Protein AF-A0A286YD82-F1 (afdb_monomer)

Foldseek 3Di:
DVLVVVVVVVVVVVVVVVVVVCVVDPDDDVVVVVVVVVVVVVLVVCQQVLLVCCVVVVDDLVVSVVVVVVVVVVVVVVVCVVVVVPVVVVVVCVVPVCVVVVVVVVVVVVVVVVSSVLSVCCNPPNSSVSVVVVVVVVVVVVVVCCVVVVPDPPDD

Organism: Mus musculus (NCBI:txid10090)

Mean predicted aligned error: 11.23 Å

Sequence (156 aa):
LADVSAAVCMSLGLIWFTLADSTIAPNFNLTGVMLISLALCADAVIGNVQEKAMKLHNASNSEMVLYSYSIGFVYILLGLSCTSGLGPAVAFCSKNPVGTYGYAFLFSLTGYFGISFVLALIKIFGALLAVTVTTGRKAMTVVLSFLFFAKPFTFQ

Radius of gyration: 19.77 Å; Cα contacts (8 Å, |Δi|>4): 40; chains: 1; bounding box: 35×48×42 Å

InterPro domains:
  IPR013657 HUT1 [PF08449] (2-156)
  IPR013657 HUT1 [PTHR10778] (3-156)

Structure (mmCIF, N/CA/C/O backbone):
data_AF-A0A286YD82-F1
#
_entry.id   AF-A0A286YD82-F1
#
loop_
_atom_site.group_PDB
_atom_site.id
_atom_site.type_symbol
_atom_site.label_atom_id
_atom_site.label_alt_id
_atom_site.label_comp_id
_atom_site.label_asym_id
_atom_site.label_entity_id
_atom_site.label_seq_id
_atom_site.pdbx_PDB_ins_code
_atom_site.Cartn_x
_atom_site.Cartn_y
_atom_site.Cartn_z
_atom_site.occupancy
_atom_site.B_iso_or_equiv
_atom_site.auth_seq_id
_atom_site.auth_comp_id
_atom_site.auth_asym_id
_atom_site.auth_atom_id
_atom_site.pdbx_PDB_model_num
ATOM 1 N N . LEU A 1 1 ? -9.203 21.571 13.055 1.00 60.56 1 LEU A N 1
ATOM 2 C CA . LEU A 1 1 ? -8.762 22.687 12.182 1.00 60.56 1 LEU A CA 1
ATOM 3 C C . LEU A 1 1 ? -7.432 22.360 11.502 1.00 60.56 1 LEU A C 1
ATOM 5 O O . LEU A 1 1 ? -7.383 22.407 10.283 1.00 60.56 1 LEU A O 1
ATOM 9 N N . ALA A 1 2 ? -6.408 21.956 12.268 1.00 71.44 2 ALA A N 1
ATOM 10 C CA . ALA A 1 2 ? -5.094 21.568 11.743 1.00 71.44 2 ALA A CA 1
ATOM 11 C C . ALA A 1 2 ? -5.151 20.445 10.683 1.00 71.44 2 ALA A C 1
ATOM 13 O O . ALA A 1 2 ? -4.544 20.582 9.623 1.00 71.44 2 ALA A O 1
ATOM 14 N N . ASP A 1 3 ? -5.949 19.395 10.909 1.00 70.75 3 ASP A N 1
ATOM 15 C CA . ASP A 1 3 ? -6.093 18.290 9.943 1.00 70.75 3 ASP A CA 1
ATOM 16 C C . ASP A 1 3 ? -6.727 18.740 8.622 1.00 70.75 3 ASP A C 1
ATOM 18 O O . ASP A 1 3 ? -6.315 18.317 7.545 1.00 70.75 3 ASP A O 1
ATOM 22 N N . VAL A 1 4 ? -7.695 19.660 8.695 1.00 78.06 4 VAL A N 1
ATOM 23 C CA . VAL A 1 4 ? -8.365 20.221 7.514 1.00 78.06 4 VAL A CA 1
ATOM 24 C C . VAL A 1 4 ? -7.388 21.086 6.721 1.00 78.06 4 VAL A C 1
ATOM 26 O O . VAL A 1 4 ? -7.286 20.932 5.508 1.00 78.06 4 VAL A O 1
ATOM 29 N N . SER A 1 5 ? -6.608 21.942 7.390 1.00 77.81 5 SER A N 1
ATOM 30 C CA . SER A 1 5 ? -5.570 22.734 6.720 1.00 77.81 5 SER A CA 1
ATOM 31 C C . SER A 1 5 ? -4.463 21.870 6.108 1.00 77.81 5 SER A C 1
ATOM 33 O O . SER A 1 5 ? -4.004 22.170 5.007 1.00 77.81 5 SER A O 1
ATOM 35 N N . ALA A 1 6 ? -4.062 20.779 6.771 1.00 76.50 6 ALA A N 1
ATOM 36 C CA . ALA A 1 6 ? -3.077 19.841 6.238 1.00 76.50 6 ALA A CA 1
ATOM 37 C C . ALA A 1 6 ? -3.609 19.123 4.990 1.00 76.50 6 ALA A C 1
ATOM 39 O O . ALA A 1 6 ? -2.905 19.043 3.985 1.00 76.50 6 ALA A O 1
ATOM 40 N N . ALA A 1 7 ? -4.871 18.682 5.018 1.00 77.81 7 ALA A N 1
ATOM 41 C CA . ALA A 1 7 ? -5.524 18.068 3.868 1.00 77.81 7 ALA A CA 1
ATOM 42 C C . ALA A 1 7 ? -5.613 19.034 2.673 1.00 77.81 7 ALA A C 1
ATOM 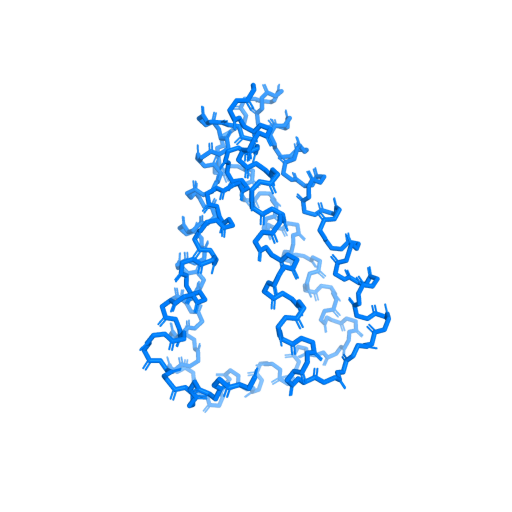44 O O . ALA A 1 7 ? -5.319 18.633 1.546 1.00 77.81 7 ALA A O 1
ATOM 45 N N . VAL A 1 8 ? -5.951 20.310 2.905 1.00 82.38 8 VAL A N 1
ATOM 46 C CA . VAL A 1 8 ? -5.997 21.338 1.847 1.00 82.38 8 VAL A CA 1
ATOM 47 C C . VAL A 1 8 ? -4.611 21.591 1.252 1.00 82.38 8 VAL A C 1
ATOM 49 O O . VAL A 1 8 ? -4.448 21.563 0.036 1.00 82.38 8 VAL A O 1
ATOM 52 N N . CYS A 1 9 ? -3.589 21.781 2.088 1.00 80.44 9 CYS A N 1
ATOM 53 C CA . CYS A 1 9 ? -2.218 22.000 1.619 1.00 80.44 9 CYS A CA 1
ATOM 54 C C . CYS A 1 9 ? -1.704 20.813 0.781 1.00 80.44 9 CYS A C 1
ATOM 56 O O . CYS A 1 9 ? -1.105 20.986 -0.280 1.00 80.44 9 CYS A O 1
ATOM 58 N N . MET A 1 10 ? -2.017 19.593 1.217 1.00 79.12 10 MET A N 1
ATOM 59 C CA . MET A 1 10 ? -1.648 18.362 0.529 1.00 79.12 10 MET A CA 1
ATOM 60 C C . MET A 1 10 ? -2.342 18.205 -0.830 1.00 79.12 10 MET A C 1
ATOM 62 O O . MET A 1 10 ? -1.701 17.839 -1.815 1.00 79.12 10 MET A O 1
ATOM 66 N N . SER A 1 11 ? -3.640 18.499 -0.902 1.00 79.12 11 SER A N 1
ATOM 67 C CA . SER A 1 11 ? -4.399 18.429 -2.155 1.00 79.12 11 SER A CA 1
ATOM 68 C C . SER A 1 11 ? -3.954 19.505 -3.147 1.00 79.12 11 SER A C 1
ATOM 70 O O . SER A 1 11 ? -3.770 19.193 -4.321 1.00 79.12 11 SER A O 1
ATOM 72 N N . LEU A 1 12 ? -3.662 20.725 -2.684 1.00 81.19 12 LEU A N 1
ATOM 73 C CA . LEU A 1 12 ? -3.072 21.779 -3.519 1.00 81.19 12 LEU A CA 1
ATOM 74 C C . LEU A 1 12 ? -1.706 21.372 -4.097 1.00 81.19 12 LEU A C 1
ATOM 76 O O . LEU A 1 12 ? -1.475 21.547 -5.293 1.00 81.19 12 LEU A O 1
ATOM 80 N N . GLY A 1 13 ? -0.827 20.778 -3.282 1.00 76.94 13 GLY A N 1
ATOM 81 C CA . GLY A 1 13 ? 0.478 20.291 -3.741 1.00 76.94 13 GLY A CA 1
ATOM 82 C C . GLY A 1 13 ? 0.369 19.194 -4.804 1.00 76.94 13 GLY A C 1
ATOM 83 O O . GLY A 1 13 ? 1.080 19.230 -5.808 1.00 76.94 13 GLY A O 1
ATOM 84 N N . LEU A 1 14 ? -0.565 18.252 -4.630 1.00 75.50 14 LEU A N 1
ATOM 85 C CA . LEU A 1 14 ? -0.821 17.190 -5.608 1.00 75.50 14 LEU A CA 1
ATOM 86 C C . LEU A 1 14 ? -1.403 17.729 -6.918 1.00 75.50 14 LEU A C 1
ATOM 88 O O . LEU A 1 14 ? -1.015 17.253 -7.983 1.00 75.50 14 LEU A O 1
ATOM 92 N N . ILE A 1 15 ? -2.293 18.725 -6.864 1.00 78.94 15 ILE A N 1
ATOM 93 C CA . ILE A 1 15 ? -2.852 19.361 -8.066 1.00 78.94 15 ILE A CA 1
ATOM 94 C C . ILE A 1 15 ? -1.738 20.021 -8.877 1.00 78.94 15 ILE A C 1
ATOM 96 O O . ILE A 1 15 ? -1.644 19.783 -10.077 1.00 78.94 15 ILE A O 1
ATOM 100 N N . TRP A 1 16 ? -0.864 20.793 -8.227 1.00 75.88 16 TRP A N 1
ATOM 101 C CA . TRP A 1 16 ? 0.244 21.471 -8.904 1.00 75.88 16 TRP A CA 1
ATOM 102 C C . TRP A 1 16 ? 1.242 20.484 -9.510 1.00 75.88 16 TRP A C 1
ATOM 104 O O . TRP A 1 16 ? 1.676 20.649 -10.648 1.00 75.88 16 TRP A O 1
ATOM 114 N N . PHE A 1 17 ? 1.562 19.423 -8.767 1.00 71.00 17 PHE A N 1
ATOM 115 C CA . PHE A 1 17 ? 2.417 18.339 -9.238 1.00 71.00 17 PHE A CA 1
ATOM 116 C C . PHE A 1 17 ? 1.807 17.616 -10.448 1.00 71.00 17 PHE A C 1
ATOM 118 O O . PHE A 1 17 ? 2.492 17.386 -11.439 1.00 71.00 17 PHE A O 1
ATOM 125 N N . THR A 1 18 ? 0.504 17.324 -10.407 1.00 70.88 18 THR A N 1
ATOM 126 C CA . THR A 1 18 ? -0.210 16.676 -11.519 1.00 70.88 18 THR A CA 1
ATOM 127 C C . THR A 1 18 ? -0.286 17.587 -12.743 1.00 70.88 18 THR A C 1
ATOM 129 O O . THR A 1 18 ? -0.146 17.110 -13.862 1.00 70.88 18 THR A O 1
ATOM 132 N N . LEU A 1 19 ? -0.467 18.899 -12.555 1.00 67.31 19 LEU A N 1
ATOM 133 C CA . LEU A 1 19 ? -0.432 19.896 -13.632 1.00 67.31 19 LEU A CA 1
ATOM 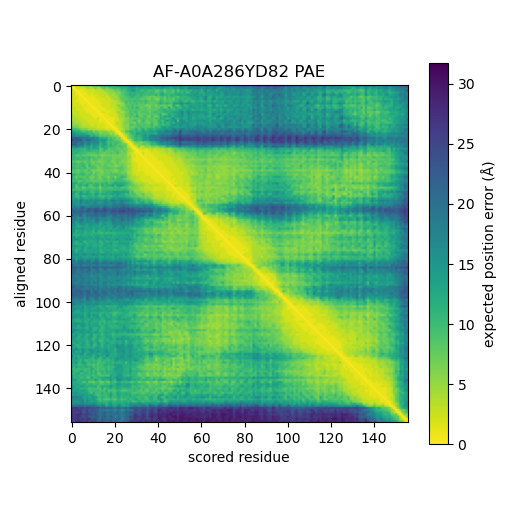134 C C . LEU A 1 19 ? 0.949 19.970 -14.299 1.00 67.31 19 LEU A C 1
ATOM 136 O O . LEU A 1 19 ? 1.041 19.990 -15.528 1.00 67.31 19 LEU A O 1
ATOM 140 N N . ALA A 1 20 ? 2.023 19.942 -13.510 1.00 67.62 20 ALA A N 1
ATOM 141 C CA . ALA A 1 20 ? 3.380 19.873 -14.040 1.00 67.62 20 ALA A CA 1
ATOM 142 C C . ALA A 1 20 ? 3.608 18.572 -14.834 1.00 67.62 20 ALA A C 1
ATOM 144 O O . ALA A 1 20 ? 4.038 18.631 -15.982 1.00 67.62 20 ALA A O 1
ATOM 145 N N . ASP A 1 21 ? 3.229 17.413 -14.287 1.00 65.56 21 ASP A N 1
ATOM 146 C CA . ASP A 1 21 ? 3.370 16.110 -14.957 1.00 65.56 21 ASP A CA 1
ATOM 147 C C . ASP A 1 21 ? 2.523 16.022 -16.246 1.00 65.56 21 ASP A C 1
ATOM 149 O O . ASP A 1 21 ? 2.999 15.570 -17.291 1.00 65.56 21 ASP A O 1
ATOM 153 N N . SER A 1 22 ? 1.307 16.589 -16.221 1.00 60.97 22 SER A N 1
ATOM 154 C CA . SER A 1 22 ? 0.387 16.658 -17.368 1.00 60.97 22 SER A CA 1
ATOM 155 C C . SER A 1 22 ? 0.957 17.395 -18.578 1.00 60.97 22 SER A C 1
ATOM 157 O O . SER A 1 22 ? 0.619 17.070 -19.717 1.00 60.97 22 SER A O 1
ATOM 159 N N . THR A 1 23 ? 1.833 18.369 -18.325 1.00 60.84 23 THR A N 1
ATOM 160 C CA . THR A 1 23 ? 2.478 19.187 -19.357 1.00 60.84 23 THR A CA 1
ATOM 161 C C . THR A 1 23 ? 3.628 18.426 -20.028 1.00 60.84 23 THR A C 1
ATOM 163 O O . THR A 1 23 ? 3.942 18.682 -21.187 1.00 60.84 23 THR A O 1
ATOM 166 N N . ILE A 1 24 ? 4.231 17.456 -19.328 1.00 59.84 24 ILE A N 1
ATOM 167 C CA . ILE A 1 24 ? 5.444 16.742 -19.756 1.00 59.84 24 ILE A CA 1
ATOM 168 C C . ILE A 1 24 ? 5.102 15.402 -20.445 1.00 59.84 24 ILE A C 1
ATOM 170 O O . ILE A 1 24 ? 5.830 14.972 -21.341 1.00 59.84 24 ILE A O 1
ATOM 174 N N . ALA A 1 25 ? 3.987 14.747 -20.089 1.00 51.56 25 ALA A N 1
ATOM 175 C CA . ALA A 1 25 ? 3.525 13.505 -20.723 1.00 51.56 25 ALA A CA 1
ATOM 176 C C . ALA A 1 25 ? 1.984 13.462 -20.874 1.00 51.56 25 ALA A C 1
ATOM 178 O O . ALA A 1 25 ? 1.277 12.984 -19.983 1.00 51.56 25 ALA A O 1
ATOM 179 N N . PRO A 1 26 ? 1.417 13.910 -22.012 1.00 49.75 26 PRO A N 1
ATOM 180 C CA . PRO A 1 26 ? -0.026 13.984 -22.186 1.00 49.75 26 PRO A CA 1
ATOM 181 C C . PRO A 1 26 ? -0.565 12.607 -22.590 1.00 49.75 26 PRO A C 1
ATOM 183 O O . PRO A 1 26 ? -0.654 12.265 -23.767 1.00 49.75 26 PRO A O 1
ATOM 186 N N . ASN A 1 27 ? -0.917 11.775 -21.613 1.00 57.22 27 ASN A N 1
ATOM 187 C CA . ASN A 1 27 ? -1.706 10.559 -21.838 1.00 57.22 27 ASN A CA 1
ATOM 188 C C . ASN A 1 27 ? -2.839 10.462 -20.806 1.00 57.22 27 ASN A C 1
ATOM 190 O O . ASN A 1 27 ? -2.933 9.526 -20.013 1.00 57.22 27 ASN A O 1
ATOM 194 N N . PHE A 1 28 ? -3.724 11.464 -20.810 1.00 60.78 28 PHE A N 1
ATOM 195 C CA . PHE A 1 28 ? -4.939 11.450 -19.994 1.00 60.78 28 PHE A CA 1
ATOM 196 C C . PHE A 1 28 ? -5.969 10.504 -20.600 1.00 60.78 28 PHE A C 1
ATOM 198 O O . PHE A 1 28 ? -6.804 10.895 -21.412 1.00 60.78 28 PHE A O 1
ATOM 205 N N . ASN A 1 29 ? -5.930 9.240 -20.186 1.00 77.06 29 ASN A N 1
ATOM 206 C CA . ASN A 1 29 ? -7.033 8.328 -20.445 1.00 77.06 29 ASN A CA 1
ATOM 207 C C . ASN A 1 29 ? -8.105 8.523 -19.366 1.00 77.06 29 ASN A C 1
ATOM 209 O O . ASN A 1 29 ? -7.903 8.158 -18.206 1.00 77.06 29 ASN A O 1
ATOM 213 N N . LEU A 1 30 ? -9.260 9.067 -19.761 1.00 78.56 30 LEU A N 1
ATOM 214 C CA . LEU A 1 30 ? -10.406 9.301 -18.875 1.00 78.56 30 LEU A CA 1
ATOM 215 C C . LEU A 1 30 ? -10.830 8.026 -18.119 1.00 78.56 30 LEU A C 1
ATOM 217 O O . LEU A 1 30 ? -11.228 8.086 -16.958 1.00 78.56 30 LEU A O 1
ATOM 221 N N . THR A 1 31 ? -10.676 6.862 -18.758 1.00 84.19 31 THR A N 1
ATOM 222 C CA . THR A 1 31 ? -10.947 5.546 -18.160 1.00 84.19 31 THR A CA 1
ATOM 223 C C . THR A 1 31 ? -10.012 5.260 -16.986 1.00 84.19 31 THR A C 1
ATOM 225 O O . THR A 1 31 ? -10.450 4.763 -15.953 1.00 84.19 31 THR A O 1
ATOM 228 N N . GLY A 1 32 ? -8.728 5.615 -17.111 1.00 82.25 32 GLY A N 1
ATOM 229 C CA . GLY A 1 32 ? -7.746 5.470 -16.036 1.00 82.25 32 GLY A CA 1
ATOM 230 C C . GLY A 1 32 ? -8.068 6.371 -14.846 1.00 82.25 32 GLY A C 1
ATOM 231 O O . GLY A 1 32 ? -8.007 5.920 -13.707 1.00 82.25 32 GLY A O 1
ATOM 232 N N . VAL A 1 33 ? -8.497 7.610 -15.107 1.00 82.94 33 VAL A N 1
ATOM 233 C CA . VAL A 1 33 ? -8.927 8.546 -14.054 1.00 82.94 33 VAL A CA 1
ATOM 234 C C . VAL A 1 33 ? -10.141 7.996 -13.304 1.00 82.94 33 VAL A C 1
ATOM 236 O O . VAL A 1 33 ? -10.103 7.911 -12.081 1.00 82.94 33 VAL A O 1
ATOM 239 N N . MET A 1 34 ? -11.172 7.540 -14.025 1.00 85.31 34 MET A N 1
ATOM 240 C CA . MET A 1 34 ? -12.347 6.879 -13.438 1.00 85.31 34 MET A CA 1
ATOM 241 C C . MET A 1 34 ? -11.959 5.688 -12.549 1.00 85.31 34 MET A C 1
ATOM 243 O O . MET A 1 34 ? -12.435 5.581 -11.419 1.00 85.31 34 MET A O 1
ATOM 247 N N . LEU A 1 35 ? -11.069 4.812 -13.030 1.00 84.50 35 LEU A N 1
ATOM 248 C CA . LEU A 1 35 ? -10.608 3.640 -12.279 1.00 84.50 35 LEU A CA 1
ATOM 249 C C . LEU A 1 35 ? -9.842 4.028 -11.005 1.00 84.50 35 LEU A C 1
ATOM 251 O O . LEU A 1 35 ? -10.083 3.441 -9.952 1.00 84.50 35 LEU A O 1
ATOM 255 N N . ILE A 1 36 ? -8.959 5.032 -11.074 1.00 85.25 36 ILE A N 1
ATOM 256 C CA . ILE A 1 36 ? -8.211 5.529 -9.909 1.00 85.25 36 ILE A CA 1
ATOM 257 C C . ILE A 1 36 ? -9.164 6.163 -8.891 1.00 85.25 36 ILE A C 1
ATOM 259 O O . ILE A 1 36 ? -9.045 5.890 -7.698 1.00 85.25 36 ILE A O 1
ATOM 263 N N .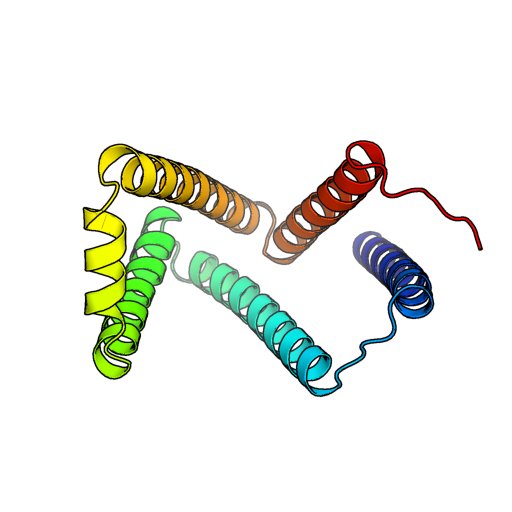 SER A 1 37 ? -10.135 6.966 -9.335 1.00 83.81 37 SER A N 1
ATOM 264 C CA . SER A 1 37 ? -11.139 7.559 -8.444 1.00 83.81 37 SER A CA 1
ATOM 265 C C . SER A 1 37 ? -11.955 6.489 -7.720 1.00 83.81 37 SER A C 1
ATOM 267 O O . SER A 1 37 ? -12.117 6.567 -6.503 1.00 83.81 37 SER A O 1
ATOM 269 N N . LEU A 1 38 ? -12.415 5.458 -8.436 1.00 87.06 38 LEU A N 1
ATOM 270 C CA . LEU A 1 38 ? -13.161 4.353 -7.835 1.00 87.06 38 LEU A CA 1
ATOM 271 C C . LEU A 1 38 ? -12.305 3.579 -6.818 1.00 87.06 38 LEU A C 1
ATOM 273 O O . LEU A 1 38 ? -12.785 3.250 -5.733 1.00 87.06 38 LEU A O 1
ATOM 277 N N . ALA A 1 39 ? -11.031 3.332 -7.143 1.00 83.62 39 ALA A N 1
ATOM 278 C CA . ALA A 1 39 ? -10.088 2.663 -6.252 1.00 83.62 39 ALA A CA 1
ATOM 279 C C . ALA A 1 39 ? -9.844 3.464 -4.961 1.00 83.62 39 ALA A C 1
ATOM 281 O O . ALA A 1 39 ? -9.905 2.897 -3.874 1.00 83.62 39 ALA A O 1
ATOM 282 N N . LEU A 1 40 ? -9.660 4.786 -5.059 1.00 83.06 40 LEU A N 1
ATOM 283 C CA . LEU A 1 40 ? -9.489 5.664 -3.894 1.00 83.06 40 LEU A CA 1
ATOM 284 C C . LEU A 1 40 ? -10.737 5.689 -2.998 1.00 83.06 40 LEU A C 1
ATOM 286 O O . 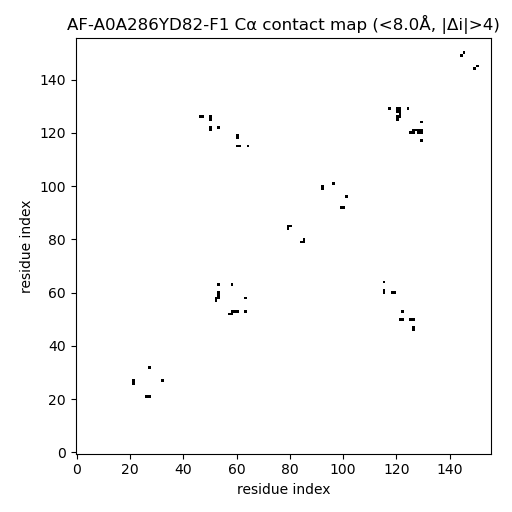LEU A 1 40 ? -10.619 5.684 -1.772 1.00 83.06 40 LEU A O 1
ATOM 290 N N . CYS A 1 41 ? -11.937 5.686 -3.590 1.00 86.25 41 CYS A N 1
ATOM 291 C CA . CYS A 1 41 ? -13.179 5.564 -2.828 1.00 86.25 41 CYS A CA 1
ATOM 292 C C . CYS A 1 41 ? -13.259 4.219 -2.093 1.00 86.25 41 CYS A C 1
ATOM 294 O O . CYS A 1 41 ? -13.624 4.188 -0.917 1.00 86.25 41 CYS A O 1
ATOM 296 N N . ALA A 1 42 ? -12.891 3.119 -2.756 1.00 83.94 42 ALA A N 1
ATOM 297 C CA . ALA A 1 42 ? -12.856 1.798 -2.136 1.00 83.94 42 ALA A CA 1
ATOM 298 C C . ALA A 1 42 ? -11.840 1.734 -0.982 1.00 83.94 42 ALA A C 1
ATOM 300 O O . ALA A 1 42 ? -12.197 1.266 0.097 1.00 83.94 42 ALA A O 1
ATOM 301 N N . ASP A 1 43 ? -10.629 2.275 -1.154 1.00 81.06 43 ASP A N 1
ATOM 302 C CA . ASP A 1 43 ? -9.606 2.348 -0.099 1.00 81.06 43 ASP A CA 1
ATOM 303 C C . ASP A 1 43 ? -10.110 3.108 1.141 1.00 81.06 43 ASP A C 1
ATOM 305 O O . ASP A 1 43 ? -9.909 2.665 2.276 1.00 81.06 43 ASP A O 1
ATOM 309 N N . ALA A 1 44 ? -10.826 4.221 0.944 1.00 79.06 44 ALA A N 1
ATOM 310 C CA . ALA A 1 44 ? -11.414 4.991 2.040 1.00 79.06 44 ALA A CA 1
ATOM 311 C C . ALA A 1 44 ? -12.504 4.205 2.792 1.00 79.06 44 ALA A C 1
ATOM 313 O O . ALA A 1 44 ? -12.576 4.253 4.024 1.00 79.06 44 ALA A O 1
ATOM 314 N N . VAL A 1 45 ? -13.347 3.457 2.070 1.00 82.88 45 VAL A N 1
ATOM 315 C CA . VAL A 1 45 ? -14.368 2.591 2.677 1.00 82.88 45 VAL A CA 1
ATOM 316 C C . VAL A 1 45 ? -13.713 1.449 3.447 1.00 82.88 45 VAL A C 1
ATOM 318 O O . VAL A 1 45 ? -14.090 1.210 4.593 1.00 82.88 45 VAL A O 1
ATOM 321 N N . ILE A 1 46 ? -12.714 0.783 2.861 1.00 80.31 46 ILE A N 1
ATOM 322 C CA . ILE A 1 46 ? -11.993 -0.322 3.498 1.00 80.31 46 ILE A CA 1
ATOM 323 C C . ILE A 1 46 ? -11.365 0.155 4.806 1.00 80.31 46 ILE A C 1
ATOM 325 O O . ILE A 1 46 ? -11.637 -0.454 5.834 1.00 80.31 46 ILE A O 1
ATOM 329 N N . GLY A 1 47 ? -10.617 1.264 4.810 1.00 76.19 47 GLY A N 1
ATOM 330 C CA . GLY A 1 47 ? -9.987 1.789 6.029 1.00 76.19 47 GLY A CA 1
ATOM 331 C C . GLY A 1 47 ? -10.989 2.081 7.154 1.00 76.19 47 GLY A C 1
ATOM 332 O O . GLY A 1 47 ? -10.757 1.715 8.306 1.00 76.19 47 GLY A O 1
ATOM 333 N N . ASN A 1 48 ? -12.146 2.658 6.817 1.00 81.31 48 ASN A N 1
ATOM 334 C CA . ASN A 1 48 ? -13.197 2.972 7.790 1.00 81.31 48 ASN A CA 1
ATOM 335 C C . ASN A 1 48 ? -13.940 1.727 8.301 1.00 81.31 48 ASN A C 1
ATOM 337 O O . ASN A 1 48 ? -14.227 1.623 9.495 1.00 81.31 48 ASN A O 1
ATOM 341 N N . VAL A 1 49 ? -1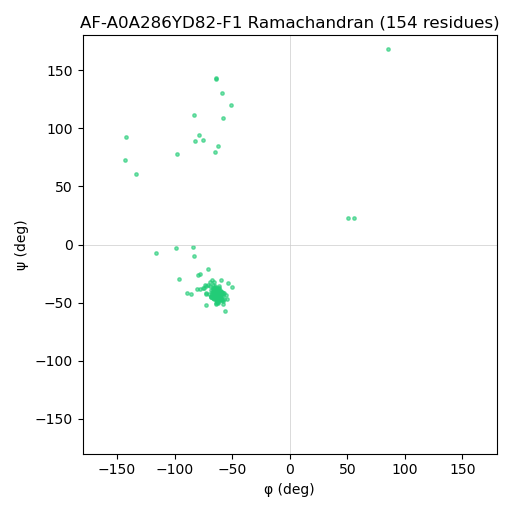4.261 0.773 7.419 1.00 79.94 49 VAL A N 1
ATOM 342 C CA . VAL A 1 49 ? -14.875 -0.514 7.799 1.00 79.94 49 VAL A CA 1
ATOM 343 C C . VAL A 1 49 ? -13.914 -1.313 8.672 1.00 79.94 49 VAL A C 1
ATOM 345 O O . VAL A 1 49 ? -14.329 -1.899 9.670 1.00 79.94 49 VAL A O 1
ATOM 348 N N . GLN A 1 50 ? -12.630 -1.281 8.331 1.00 70.62 50 GLN A N 1
ATOM 349 C CA . GLN A 1 50 ? -11.562 -1.938 9.060 1.00 70.62 50 GLN A CA 1
ATOM 350 C C . GLN A 1 50 ? -11.419 -1.345 10.473 1.00 70.62 50 GLN A C 1
ATOM 352 O O . GLN A 1 50 ? -11.439 -2.089 11.452 1.00 70.62 50 GLN A O 1
ATOM 357 N N . GLU A 1 51 ? -11.425 -0.015 10.618 1.00 72.69 51 GLU A N 1
ATOM 358 C CA . GLU A 1 51 ? -11.455 0.646 11.931 1.00 72.69 51 GLU A CA 1
ATOM 359 C C . GLU A 1 51 ? -12.714 0.288 12.743 1.00 72.69 51 GLU A C 1
ATOM 361 O O . GLU A 1 51 ? -12.620 -0.021 13.936 1.00 72.69 51 GLU A O 1
ATOM 366 N N . LYS A 1 52 ? -13.900 0.289 12.113 1.00 74.31 52 LYS A N 1
ATOM 367 C CA . LYS A 1 52 ? -15.154 -0.092 12.783 1.00 74.31 52 LYS A CA 1
ATOM 368 C C . LYS A 1 52 ? -15.138 -1.542 13.258 1.00 74.31 52 LYS A C 1
ATOM 370 O O . LYS A 1 52 ? -15.531 -1.791 14.394 1.00 74.31 52 LYS A O 1
ATOM 375 N N . ALA A 1 53 ? -14.673 -2.479 12.436 1.00 71.62 53 ALA A N 1
ATOM 376 C CA . ALA A 1 53 ? -14.579 -3.892 12.798 1.00 71.62 53 ALA A CA 1
ATOM 377 C C . ALA A 1 53 ? -13.637 -4.104 13.994 1.00 71.62 53 ALA A C 1
ATOM 379 O O . ALA A 1 53 ? -13.983 -4.818 14.935 1.00 71.62 53 ALA A O 1
ATOM 380 N N . MET A 1 54 ? -12.493 -3.412 14.012 1.00 68.12 54 MET A N 1
ATOM 381 C CA . MET A 1 54 ? -11.541 -3.473 15.126 1.00 68.12 54 MET A CA 1
ATOM 382 C C . MET A 1 54 ? -12.110 -2.896 16.428 1.00 68.12 54 MET A C 1
ATOM 384 O O . MET A 1 54 ? -11.871 -3.458 17.496 1.00 68.12 54 MET A O 1
ATOM 388 N N . LYS A 1 55 ? -12.881 -1.801 16.356 1.00 68.38 55 LYS A N 1
ATOM 389 C CA . LYS A 1 55 ? -13.507 -1.170 17.532 1.00 68.38 55 LYS A CA 1
ATOM 390 C C . LYS A 1 55 ? -14.723 -1.937 18.059 1.00 68.38 55 LYS A C 1
ATOM 392 O O . LYS A 1 55 ? -14.914 -1.987 19.268 1.00 68.38 55 LYS A O 1
ATOM 397 N N . LEU A 1 56 ? -15.539 -2.519 17.176 1.00 64.12 56 LEU A N 1
ATOM 398 C CA . LEU A 1 56 ? -16.798 -3.173 17.549 1.00 64.12 56 LEU A CA 1
ATOM 399 C C . LEU A 1 56 ? -16.590 -4.598 18.084 1.00 64.12 56 LEU A C 1
ATOM 401 O O . LEU A 1 56 ? -17.268 -4.995 19.026 1.00 64.12 56 LEU A O 1
ATOM 405 N N . HIS A 1 57 ? -15.650 -5.357 17.510 1.00 61.97 57 HIS A N 1
ATOM 406 C CA . HIS A 1 57 ? -15.408 -6.752 17.898 1.00 61.97 57 HIS A CA 1
ATOM 407 C C . HIS A 1 57 ? -14.237 -6.950 18.868 1.00 61.97 57 HIS A C 1
ATOM 409 O O . HIS A 1 57 ? -13.999 -8.080 19.282 1.00 61.97 57 HIS A O 1
ATOM 415 N N . ASN A 1 58 ? -13.495 -5.891 19.230 1.00 59.38 58 ASN A N 1
ATOM 416 C CA . ASN A 1 58 ? -12.256 -5.991 20.023 1.00 59.38 58 ASN A CA 1
ATOM 417 C C . ASN A 1 58 ? -11.255 -7.021 19.449 1.00 59.38 58 ASN A C 1
ATOM 419 O O . ASN A 1 58 ? -10.409 -7.560 20.162 1.00 59.38 58 ASN A O 1
ATOM 423 N N . ALA A 1 59 ? -11.378 -7.311 18.149 1.00 58.16 59 ALA A N 1
ATOM 424 C CA . ALA A 1 59 ? -10.651 -8.371 17.478 1.00 58.16 59 ALA A CA 1
ATOM 425 C C . ALA A 1 59 ? -9.151 -8.069 17.495 1.00 58.16 59 ALA A C 1
ATOM 427 O O . ALA A 1 59 ? -8.715 -6.915 17.357 1.00 58.16 59 ALA A O 1
ATOM 428 N N . SER A 1 60 ? -8.341 -9.110 17.671 1.00 65.31 60 SER A N 1
ATOM 429 C CA . SER A 1 60 ? -6.894 -8.949 17.635 1.00 65.31 60 SER A CA 1
ATOM 430 C C . SER A 1 60 ? -6.460 -8.497 16.237 1.00 65.31 60 SER A C 1
ATOM 432 O O . SER A 1 60 ? -7.010 -8.951 15.232 1.00 65.31 60 SER A O 1
ATOM 434 N N . ASN A 1 61 ? -5.447 -7.621 16.151 1.00 61.97 61 ASN A N 1
ATOM 435 C CA . ASN A 1 61 ? -4.880 -7.181 14.864 1.00 61.97 61 ASN A CA 1
ATOM 436 C C . ASN A 1 61 ? -4.545 -8.392 13.975 1.00 61.97 61 ASN A C 1
ATOM 438 O O . ASN A 1 61 ? -4.769 -8.369 12.770 1.00 61.97 61 ASN A O 1
ATOM 442 N N . SER A 1 62 ? -4.070 -9.471 14.600 1.00 62.81 62 SER A N 1
ATOM 443 C CA . SER A 1 62 ? -3.699 -10.731 13.965 1.00 62.81 62 SER A CA 1
ATOM 444 C C . SER A 1 62 ? -4.886 -11.452 13.320 1.00 62.81 62 SER A C 1
ATOM 446 O O . SER A 1 62 ? -4.748 -11.985 12.224 1.00 62.81 62 SER A O 1
ATOM 448 N N . GLU A 1 63 ? -6.056 -11.456 13.966 1.00 69.00 63 GLU A N 1
ATOM 449 C CA . GLU A 1 63 ? -7.245 -12.153 13.459 1.00 69.00 63 GLU A CA 1
ATOM 450 C C . GLU A 1 63 ? -7.801 -11.456 12.222 1.00 69.00 63 GLU A C 1
ATOM 452 O O . GLU A 1 63 ? -8.117 -12.107 11.229 1.00 69.00 63 GLU A O 1
ATOM 457 N N . MET A 1 64 ? -7.857 -10.123 12.238 1.00 69.56 64 MET A N 1
ATOM 458 C CA . MET A 1 64 ? -8.368 -9.367 11.098 1.00 69.56 64 MET A CA 1
ATOM 459 C C . MET A 1 64 ? -7.482 -9.522 9.853 1.00 69.56 64 MET A C 1
ATOM 461 O O . MET A 1 64 ? -8.004 -9.633 8.739 1.00 69.56 64 MET A O 1
ATOM 465 N N . VAL A 1 65 ? -6.155 -9.577 10.032 1.00 71.12 65 VAL A N 1
ATOM 466 C CA . VAL A 1 65 ? -5.213 -9.895 8.947 1.00 71.12 65 VAL A CA 1
ATOM 467 C C . VAL A 1 65 ? -5.449 -11.317 8.458 1.00 71.12 65 VAL A C 1
ATOM 469 O O . VAL A 1 65 ? -5.640 -11.519 7.263 1.00 71.12 65 VAL A O 1
ATOM 472 N N . LEU A 1 66 ? -5.507 -12.296 9.362 1.00 72.12 66 LEU A N 1
ATOM 473 C CA . LEU A 1 66 ? -5.655 -13.702 8.991 1.00 72.12 66 LEU A CA 1
ATOM 474 C C . LEU A 1 66 ? -6.942 -13.938 8.188 1.00 72.12 66 LEU A C 1
ATOM 476 O O . LEU A 1 66 ? -6.876 -14.537 7.114 1.00 72.12 66 LEU A O 1
ATOM 480 N N . TYR A 1 67 ? -8.085 -13.403 8.626 1.00 75.69 67 TYR A N 1
ATOM 481 C CA . TYR A 1 67 ? -9.352 -13.530 7.899 1.00 75.69 67 TYR A CA 1
ATOM 482 C C . TYR A 1 67 ? -9.335 -12.813 6.544 1.00 75.69 67 TYR A C 1
ATOM 484 O O . TYR A 1 67 ? -9.709 -13.414 5.537 1.00 75.69 67 TYR A O 1
ATOM 492 N N . SER A 1 68 ? -8.858 -11.565 6.486 1.00 77.94 68 SER A N 1
ATOM 493 C CA . SER A 1 68 ? -8.830 -10.794 5.231 1.00 77.94 68 SER A CA 1
ATOM 494 C C . SER A 1 68 ? -7.933 -11.453 4.180 1.00 77.94 68 SER A C 1
ATOM 496 O O . SER A 1 68 ? -8.316 -11.573 3.017 1.00 77.94 68 SER A O 1
ATOM 498 N N . TYR A 1 69 ? -6.760 -11.940 4.593 1.00 79.69 69 TYR A N 1
ATOM 499 C CA . TYR A 1 69 ? -5.828 -12.626 3.699 1.00 79.69 69 TYR A CA 1
ATOM 500 C C . TYR A 1 69 ? -6.293 -14.025 3.313 1.00 79.69 69 TYR A C 1
ATOM 502 O O . TYR A 1 69 ? -6.077 -14.425 2.174 1.00 79.69 69 TYR A O 1
ATOM 510 N N . SER A 1 70 ? -6.957 -14.757 4.210 1.00 80.81 70 SER A N 1
ATOM 511 C CA . SER A 1 70 ? -7.501 -16.083 3.888 1.00 80.81 70 SER A CA 1
ATOM 512 C C . SER A 1 70 ? -8.629 -15.984 2.863 1.00 80.81 70 SER A C 1
ATOM 514 O O . SER A 1 70 ? -8.635 -16.720 1.879 1.00 80.81 70 SER A O 1
ATOM 516 N N . ILE A 1 71 ? -9.547 -15.027 3.034 1.00 84.00 71 ILE A N 1
ATOM 517 C CA . ILE A 1 71 ? -10.618 -14.771 2.061 1.00 84.00 71 ILE A CA 1
ATOM 518 C C . ILE A 1 71 ? -10.020 -14.279 0.737 1.00 84.00 71 ILE A C 1
ATOM 520 O O . ILE A 1 71 ? -10.387 -14.780 -0.326 1.00 84.00 71 ILE A O 1
ATOM 524 N N . GLY A 1 72 ? -9.055 -13.353 0.791 1.00 83.81 72 GLY A N 1
ATOM 525 C CA . GLY A 1 72 ? -8.347 -12.863 -0.393 1.00 83.81 72 GLY A CA 1
ATOM 526 C C . GLY A 1 72 ? -7.613 -13.973 -1.149 1.00 83.81 72 GLY A C 1
ATOM 527 O O . GLY A 1 72 ? -7.686 -14.030 -2.374 1.00 83.81 72 GLY A O 1
ATOM 528 N N . PHE A 1 73 ? -6.975 -14.901 -0.434 1.00 83.00 73 PHE A N 1
ATOM 529 C CA . PHE A 1 73 ? -6.319 -16.068 -1.018 1.00 83.00 73 PHE A CA 1
ATOM 530 C C . PHE A 1 73 ? -7.312 -16.943 -1.787 1.00 83.00 73 PHE A C 1
ATOM 532 O O . PHE A 1 73 ? -7.055 -17.272 -2.942 1.00 83.00 73 PHE A O 1
ATOM 539 N N . VAL A 1 74 ? -8.467 -17.262 -1.192 1.00 86.19 74 VAL A N 1
ATOM 540 C CA . VAL A 1 74 ? -9.518 -18.045 -1.865 1.00 86.19 74 VAL A CA 1
ATOM 541 C C . VAL A 1 74 ? -10.027 -17.321 -3.113 1.00 86.19 74 VAL A C 1
ATOM 543 O O . VAL A 1 74 ? -10.182 -17.942 -4.163 1.00 86.19 74 VAL A O 1
ATOM 546 N N . TYR A 1 75 ? -10.233 -16.004 -3.030 1.00 85.81 75 TYR A N 1
ATOM 547 C CA . TYR A 1 75 ? -10.720 -15.199 -4.152 1.00 85.81 75 TYR A CA 1
ATOM 548 C C . TYR A 1 75 ? -9.726 -15.174 -5.321 1.00 85.81 75 TYR A C 1
ATOM 550 O O . TYR A 1 75 ? -10.104 -15.393 -6.472 1.00 85.81 75 TYR A O 1
ATOM 558 N N . ILE A 1 76 ? -8.439 -14.962 -5.026 1.00 85.06 76 ILE A N 1
ATOM 559 C CA . ILE A 1 76 ? -7.364 -14.974 -6.025 1.00 85.06 76 ILE A CA 1
ATOM 560 C C . ILE A 1 76 ? -7.203 -16.375 -6.622 1.00 85.06 76 ILE A C 1
ATOM 562 O O . ILE A 1 76 ? -7.058 -16.505 -7.836 1.00 85.06 76 ILE A O 1
ATOM 566 N N . LEU A 1 77 ? -7.268 -17.426 -5.803 1.00 84.19 77 LEU A N 1
ATOM 567 C CA . LEU A 1 77 ? -7.144 -18.808 -6.260 1.00 84.19 77 LEU A CA 1
ATOM 568 C C . LEU A 1 77 ? -8.283 -19.186 -7.214 1.00 84.19 77 LEU A C 1
ATOM 570 O O . LEU A 1 77 ? -8.024 -19.751 -8.277 1.00 84.19 77 LEU A O 1
ATOM 574 N N . LEU A 1 78 ? -9.526 -18.817 -6.890 1.00 86.69 78 LEU A N 1
ATOM 575 C CA . LEU A 1 78 ? -10.673 -19.006 -7.781 1.00 86.69 78 LEU A CA 1
ATOM 576 C C . LEU A 1 78 ? -10.541 -18.178 -9.065 1.00 86.69 78 LEU A C 1
ATOM 578 O O . LEU A 1 78 ? -10.729 -18.714 -10.154 1.00 86.69 78 LEU A O 1
ATOM 582 N N . GLY A 1 79 ? -10.148 -16.905 -8.965 1.00 85.50 79 GLY A N 1
ATOM 583 C CA . GLY A 1 79 ? -9.943 -16.037 -10.128 1.00 85.50 79 GLY A CA 1
ATOM 584 C C . GLY A 1 79 ? -8.877 -16.568 -11.093 1.00 85.50 79 GLY A C 1
ATOM 585 O O . GLY A 1 79 ? -9.092 -16.616 -12.308 1.00 85.50 79 GLY A O 1
ATOM 586 N N . LEU A 1 80 ? -7.746 -17.037 -10.559 1.00 81.94 80 LEU A N 1
ATOM 587 C CA . LEU A 1 80 ? -6.676 -17.653 -11.346 1.00 81.94 80 LEU A CA 1
ATOM 588 C C . LEU A 1 80 ? -7.076 -19.011 -11.932 1.00 81.94 80 LEU A C 1
ATOM 590 O O . LEU A 1 80 ? -6.624 -19.346 -13.029 1.00 81.94 80 LEU A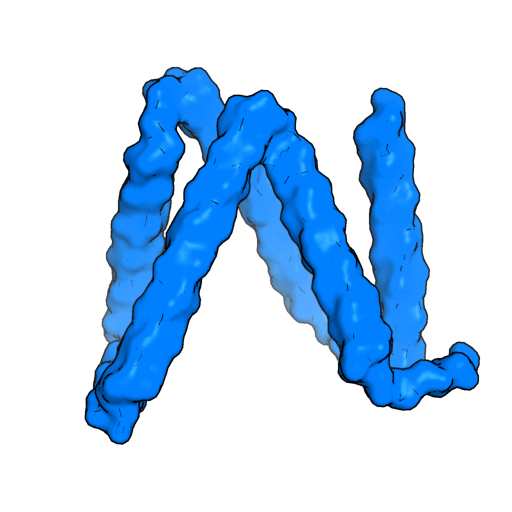 O 1
ATOM 594 N N . SER A 1 81 ? -7.930 -19.765 -11.234 1.00 82.38 81 SER A N 1
ATOM 595 C CA . SER A 1 81 ? -8.492 -21.023 -11.736 1.00 82.38 81 SER A CA 1
ATOM 596 C C . SER A 1 81 ? -9.428 -20.776 -12.920 1.00 82.38 81 SER A C 1
ATOM 598 O O . SER A 1 81 ? -9.267 -21.408 -13.959 1.00 82.38 81 SER A O 1
ATOM 600 N N . CYS A 1 82 ? -10.333 -19.796 -12.823 1.00 84.19 82 CYS A N 1
ATOM 601 C CA . CYS A 1 82 ? -11.230 -19.422 -13.922 1.00 84.19 82 CYS A CA 1
ATOM 602 C C . CYS A 1 82 ? -10.478 -18.848 -15.135 1.00 84.19 82 CYS A C 1
ATOM 604 O O . CYS A 1 82 ? -10.852 -19.107 -16.274 1.00 84.19 82 CYS A O 1
ATOM 606 N N . THR A 1 83 ? -9.397 -18.099 -14.904 1.00 81.62 83 THR A N 1
ATOM 607 C CA . THR A 1 83 ? -8.595 -17.469 -15.972 1.00 81.62 83 THR A CA 1
ATOM 608 C C . THR A 1 83 ? -7.543 -18.426 -16.564 1.00 81.62 83 THR A C 1
ATOM 610 O O . THR A 1 83 ? -6.828 -18.065 -17.492 1.00 81.62 83 THR A O 1
ATOM 613 N N . SER A 1 84 ? -7.423 -19.659 -16.046 1.00 76.94 84 SER A N 1
ATOM 614 C CA . SER A 1 84 ? -6.401 -20.649 -16.445 1.00 76.94 84 SER A CA 1
ATOM 615 C C . SER A 1 84 ? -4.945 -20.149 -16.323 1.00 76.94 84 SER A C 1
ATOM 617 O O . SER A 1 84 ? -4.032 -20.676 -16.958 1.00 76.94 84 SER A O 1
ATOM 619 N N . GLY A 1 85 ? -4.701 -19.138 -15.482 1.00 76.69 85 GLY A N 1
ATOM 620 C CA . GLY A 1 85 ? -3.392 -18.490 -15.308 1.00 76.69 85 GLY A CA 1
ATOM 621 C C . GLY A 1 85 ? -2.445 -19.218 -14.345 1.00 76.69 85 GLY A C 1
ATOM 622 O O . GLY A 1 85 ? -1.261 -18.892 -14.273 1.00 76.69 85 GLY A O 1
ATOM 623 N N . LEU A 1 86 ? -2.946 -20.223 -13.621 1.00 73.69 86 LEU A N 1
ATOM 624 C CA . LEU A 1 86 ? -2.168 -21.023 -12.667 1.00 73.69 86 LEU A CA 1
ATOM 625 C C . LEU A 1 86 ? -1.031 -21.806 -13.337 1.00 73.69 86 LEU A C 1
ATOM 627 O O . LEU A 1 86 ? 0.088 -21.813 -12.830 1.00 73.69 86 LEU A O 1
ATOM 631 N N . GLY A 1 87 ? -1.292 -22.422 -14.492 1.00 76.19 87 GLY A N 1
ATOM 632 C CA . GLY A 1 87 ? -0.296 -23.198 -15.242 1.00 76.19 87 GLY A CA 1
ATOM 633 C C . GLY A 1 87 ? 0.968 -22.399 -15.599 1.00 76.19 87 GLY A C 1
ATOM 634 O O . GLY A 1 87 ? 2.064 -22.794 -15.191 1.00 76.19 87 GLY A O 1
ATOM 635 N N . PRO A 1 88 ? 0.858 -21.260 -16.313 1.00 76.56 88 PRO A N 1
ATOM 636 C CA . PRO A 1 88 ? 2.023 -20.451 -16.672 1.00 76.56 88 PRO A CA 1
ATOM 637 C C . PRO A 1 88 ? 2.728 -19.825 -15.459 1.00 76.56 88 PRO A C 1
ATOM 639 O O . PRO A 1 88 ? 3.954 -19.708 -15.473 1.00 76.56 88 PRO A O 1
ATOM 642 N N . ALA A 1 89 ? 2.000 -19.484 -14.389 1.00 71.12 89 ALA A N 1
ATOM 643 C CA . ALA A 1 89 ? 2.600 -18.981 -13.152 1.00 71.12 89 ALA A CA 1
ATOM 644 C C . ALA A 1 89 ? 3.490 -20.038 -12.472 1.00 71.12 89 ALA A C 1
ATOM 646 O O . ALA A 1 89 ? 4.622 -19.747 -12.086 1.00 71.12 89 ALA A O 1
ATOM 647 N N . VAL A 1 90 ? 3.018 -21.286 -12.388 1.00 72.88 90 VAL A N 1
ATOM 648 C CA . VAL A 1 90 ? 3.792 -22.404 -11.826 1.00 72.88 90 VAL A CA 1
ATOM 649 C C 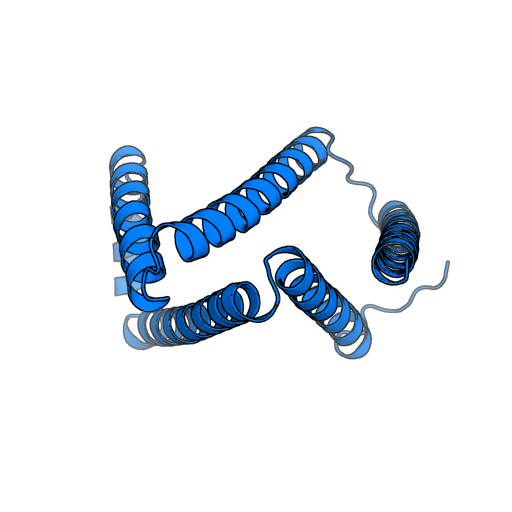. VAL A 1 90 ? 4.992 -22.745 -12.712 1.00 72.88 90 VAL A C 1
ATOM 651 O O . VAL A 1 90 ? 6.092 -22.952 -12.200 1.00 72.88 90 VAL A O 1
ATOM 654 N N . ALA A 1 91 ? 4.826 -22.730 -14.038 1.00 75.38 91 ALA A N 1
ATOM 655 C CA . ALA A 1 91 ? 5.924 -22.961 -14.976 1.00 75.38 91 ALA A CA 1
ATOM 656 C C . ALA A 1 91 ? 7.031 -21.894 -14.863 1.00 75.38 91 ALA A C 1
ATOM 658 O O . ALA A 1 91 ? 8.216 -22.221 -14.940 1.00 75.38 91 ALA A O 1
ATOM 659 N N . PHE A 1 92 ? 6.667 -20.628 -14.631 1.00 75.19 92 PHE A N 1
ATOM 660 C CA . PHE A 1 92 ? 7.625 -19.541 -14.410 1.00 75.19 92 PHE A CA 1
ATOM 661 C C . PHE A 1 92 ? 8.373 -19.695 -13.079 1.00 75.19 92 PHE A C 1
ATOM 663 O O . PHE A 1 92 ? 9.602 -19.607 -13.049 1.00 75.19 92 PHE A O 1
ATOM 670 N N . CYS A 1 93 ? 7.655 -20.014 -11.999 1.00 70.81 93 CYS A N 1
ATOM 671 C CA . CYS A 1 93 ? 8.249 -20.290 -10.690 1.00 70.81 93 CYS A CA 1
ATOM 672 C C . CYS A 1 93 ? 9.191 -21.506 -10.715 1.00 70.81 93 CYS A C 1
ATOM 674 O O . CYS A 1 93 ? 10.237 -21.488 -10.069 1.00 70.81 93 CYS A O 1
ATOM 676 N N . SER A 1 94 ? 8.873 -22.535 -11.508 1.00 68.62 94 SER A N 1
ATOM 677 C CA . SER A 1 94 ? 9.721 -23.722 -11.671 1.00 68.62 94 SER A CA 1
ATOM 678 C C . SER A 1 94 ? 11.008 -23.451 -12.457 1.00 68.62 94 SER A C 1
ATOM 680 O O . SER A 1 94 ? 11.954 -24.229 -12.352 1.00 68.62 94 SER A O 1
ATOM 682 N N . LYS A 1 95 ? 11.062 -22.380 -13.258 1.00 76.62 95 LYS A N 1
ATOM 683 C CA . LYS A 1 95 ? 12.204 -22.082 -14.134 1.00 76.62 95 LYS A CA 1
ATOM 684 C C . LYS A 1 95 ? 13.375 -21.432 -13.389 1.00 76.62 95 LYS A C 1
ATOM 686 O O . LYS A 1 95 ? 14.512 -21.596 -13.811 1.00 76.62 95 LYS A O 1
ATOM 691 N N . ASN A 1 96 ? 13.111 -20.734 -12.280 1.00 70.19 96 ASN A N 1
ATOM 692 C CA . ASN A 1 96 ? 14.127 -20.168 -11.382 1.00 70.19 96 ASN A CA 1
ATOM 693 C C . ASN A 1 96 ? 13.672 -20.264 -9.913 1.00 70.19 96 ASN A C 1
ATOM 695 O O . ASN A 1 96 ? 13.332 -19.248 -9.298 1.00 70.19 96 ASN A O 1
ATOM 699 N N . PRO A 1 97 ? 13.669 -21.470 -9.320 1.00 67.25 97 PRO A N 1
ATOM 700 C CA . PRO A 1 97 ? 13.040 -21.698 -8.024 1.00 67.25 97 PRO A CA 1
ATOM 701 C C . PRO A 1 97 ? 13.710 -20.905 -6.893 1.00 67.25 97 PRO A C 1
ATOM 703 O O . PRO A 1 97 ? 13.035 -20.297 -6.074 1.00 67.25 97 PRO A O 1
ATOM 706 N N . VAL A 1 98 ? 15.039 -20.821 -6.855 1.00 69.12 98 VAL A N 1
ATOM 707 C CA . VAL A 1 98 ? 15.732 -20.176 -5.724 1.00 69.12 98 VAL A CA 1
ATOM 708 C C . VAL A 1 98 ? 15.578 -18.649 -5.745 1.00 69.12 98 VAL A C 1
ATOM 710 O O . VAL A 1 98 ? 15.303 -18.041 -4.713 1.00 69.12 98 VAL A O 1
ATOM 713 N N . GLY A 1 99 ? 15.697 -18.023 -6.920 1.00 73.50 99 GLY A N 1
ATOM 714 C CA . GLY A 1 99 ? 15.572 -16.570 -7.059 1.00 73.50 99 GLY A CA 1
ATOM 715 C C . GLY A 1 99 ? 14.130 -16.093 -6.901 1.00 73.50 99 GLY A C 1
ATOM 716 O O . GLY A 1 99 ? 13.844 -15.226 -6.079 1.00 73.50 99 GLY A O 1
ATOM 717 N N . THR A 1 100 ? 13.197 -16.685 -7.650 1.00 76.69 100 THR A N 1
ATOM 718 C CA . THR A 1 100 ? 11.803 -16.229 -7.671 1.00 76.69 100 THR A CA 1
ATOM 719 C C . THR A 1 100 ? 11.096 -16.492 -6.345 1.00 76.69 100 THR A C 1
ATOM 721 O O . THR A 1 100 ? 10.444 -15.582 -5.836 1.00 76.69 100 THR A O 1
ATOM 724 N N . TYR A 1 101 ? 11.261 -17.673 -5.733 1.00 75.75 101 TYR A N 1
ATOM 725 C CA . TYR A 1 101 ? 10.656 -17.933 -4.423 1.00 75.75 101 TYR A CA 1
ATOM 726 C C . TYR A 1 101 ? 11.339 -17.145 -3.304 1.00 75.75 101 TYR A C 1
ATOM 728 O O . TYR A 1 101 ? 10.646 -16.685 -2.403 1.00 75.75 101 TYR A O 1
ATOM 736 N N . GLY A 1 102 ? 12.660 -16.929 -3.368 1.00 81.31 102 GLY A N 1
ATOM 737 C CA . GLY A 1 102 ? 13.380 -16.116 -2.385 1.00 81.31 102 GLY A CA 1
ATOM 738 C C . GLY A 1 102 ? 12.907 -14.660 -2.369 1.00 81.31 102 GLY A C 1
ATOM 739 O O . GLY A 1 102 ? 12.541 -14.137 -1.315 1.00 81.31 102 GLY A O 1
ATOM 740 N N . TYR A 1 103 ? 12.834 -14.016 -3.539 1.00 81.00 103 TYR A N 1
ATOM 741 C CA . TYR A 1 103 ? 12.312 -12.650 -3.644 1.00 81.00 103 TYR A CA 1
ATOM 742 C C . TYR A 1 103 ? 10.823 -12.568 -3.314 1.00 81.00 103 TYR A C 1
ATOM 744 O O . TYR A 1 103 ? 10.419 -11.642 -2.615 1.00 81.00 103 TYR A O 1
ATOM 752 N N . ALA A 1 104 ? 10.012 -13.533 -3.761 1.00 82.44 104 ALA A N 1
ATOM 753 C CA . ALA A 1 104 ? 8.595 -13.583 -3.413 1.00 82.44 104 ALA A CA 1
ATOM 754 C C . ALA A 1 104 ? 8.396 -13.723 -1.899 1.00 82.44 104 ALA A C 1
ATOM 756 O O . ALA A 1 104 ? 7.581 -13.010 -1.324 1.00 82.44 104 ALA A O 1
ATOM 757 N N . PHE A 1 105 ? 9.183 -14.574 -1.237 1.00 83.00 105 PHE A N 1
ATOM 758 C CA . PHE A 1 105 ? 9.129 -14.753 0.209 1.00 83.00 105 PHE A CA 1
ATOM 759 C C . PHE A 1 105 ? 9.515 -13.477 0.957 1.00 83.00 105 PHE A C 1
ATOM 761 O O . PHE A 1 105 ? 8.770 -13.038 1.831 1.00 83.00 105 PHE A O 1
ATOM 768 N N . LEU A 1 106 ? 10.638 -12.847 0.594 1.00 84.75 106 LEU A N 1
ATOM 769 C CA . LEU A 1 106 ? 11.056 -11.579 1.199 1.00 84.75 106 LEU A CA 1
ATOM 770 C C . LEU A 1 106 ? 10.008 -10.482 0.980 1.00 84.75 106 LEU A C 1
ATOM 772 O O . LEU A 1 106 ? 9.660 -9.772 1.920 1.00 84.75 106 LEU A O 1
ATOM 776 N N . PHE A 1 107 ? 9.447 -10.389 -0.228 1.00 82.56 107 PHE A N 1
ATOM 777 C CA . PHE A 1 107 ? 8.383 -9.442 -0.549 1.00 82.56 107 PHE A CA 1
ATOM 778 C C . PHE A 1 107 ? 7.121 -9.687 0.288 1.00 82.56 107 PHE A C 1
ATOM 780 O O . PHE A 1 107 ? 6.575 -8.748 0.868 1.00 82.56 107 PHE A O 1
ATOM 787 N N . SER A 1 108 ? 6.679 -10.941 0.414 1.00 83.94 108 SER A N 1
ATOM 788 C CA . SER A 1 108 ? 5.539 -11.311 1.257 1.00 83.94 108 SER A CA 1
ATOM 789 C C . SER A 1 108 ? 5.798 -11.028 2.736 1.00 83.94 108 SER A C 1
ATOM 791 O O . SER A 1 108 ? 4.910 -10.515 3.416 1.00 83.94 108 SER A O 1
ATOM 793 N N . LEU A 1 109 ? 7.008 -11.299 3.232 1.00 84.75 109 LEU A N 1
ATOM 794 C CA . LEU A 1 109 ? 7.392 -11.042 4.618 1.00 84.75 109 LEU A CA 1
ATOM 795 C C . LEU A 1 109 ? 7.354 -9.541 4.928 1.00 84.75 109 LEU A C 1
ATOM 797 O O . LEU A 1 109 ? 6.689 -9.114 5.872 1.00 84.75 109 LEU A O 1
ATOM 801 N N . THR A 1 110 ? 8.012 -8.723 4.103 1.00 85.44 110 THR A N 1
ATOM 802 C CA . THR A 1 110 ? 7.985 -7.262 4.244 1.00 85.44 110 THR A CA 1
ATOM 803 C C . THR A 1 110 ? 6.567 -6.709 4.084 1.00 85.44 110 THR A C 1
ATOM 805 O O . THR A 1 110 ? 6.180 -5.806 4.824 1.00 85.44 110 THR A O 1
ATOM 808 N N . GLY A 1 111 ? 5.762 -7.276 3.179 1.00 83.44 111 GLY A N 1
ATOM 809 C CA . GLY A 1 111 ? 4.352 -6.925 3.009 1.00 83.44 111 GLY A CA 1
ATOM 810 C C . GLY A 1 111 ? 3.514 -7.196 4.261 1.00 83.44 111 GLY A C 1
ATOM 811 O O . GLY A 1 111 ? 2.757 -6.325 4.690 1.00 83.44 111 GLY A O 1
ATOM 812 N N . TYR A 1 112 ? 3.697 -8.359 4.894 1.00 82.19 112 TYR A N 1
ATOM 813 C CA . TYR A 1 112 ? 3.012 -8.719 6.137 1.00 82.19 112 TYR A CA 1
ATOM 814 C C . TYR A 1 112 ? 3.382 -7.780 7.291 1.00 82.19 112 TYR A C 1
ATOM 816 O O . TYR A 1 112 ? 2.497 -7.277 7.990 1.00 82.19 112 TYR A O 1
ATOM 824 N N . PHE A 1 113 ? 4.674 -7.481 7.465 1.00 81.50 113 PHE A N 1
ATOM 825 C CA . PHE A 1 113 ? 5.120 -6.506 8.465 1.00 81.50 113 PHE A CA 1
ATOM 826 C C . PHE A 1 113 ? 4.556 -5.108 8.189 1.00 81.50 113 PHE A C 1
ATOM 828 O O . PHE A 1 113 ? 4.082 -4.444 9.111 1.00 81.50 113 PHE A O 1
ATOM 835 N N . GLY A 1 114 ? 4.546 -4.679 6.924 1.00 82.44 114 GLY A N 1
ATOM 836 C CA . GLY A 1 114 ? 3.989 -3.393 6.515 1.00 82.44 114 GLY A CA 1
ATOM 837 C C . GLY A 1 114 ? 2.506 -3.259 6.858 1.00 82.44 114 GLY A C 1
ATOM 838 O O . GLY A 1 114 ? 2.100 -2.253 7.437 1.00 82.44 114 GLY A O 1
ATOM 839 N N . ILE A 1 115 ? 1.698 -4.277 6.558 1.00 81.06 115 ILE A N 1
ATOM 840 C CA . ILE A 1 115 ? 0.255 -4.249 6.840 1.00 81.06 115 ILE A CA 1
ATOM 841 C C . ILE A 1 115 ? -0.034 -4.401 8.334 1.00 81.06 115 ILE A C 1
ATOM 843 O O . ILE A 1 115 ? -0.906 -3.703 8.848 1.00 81.06 115 ILE A O 1
ATOM 847 N N . SER A 1 116 ? 0.754 -5.198 9.057 1.00 78.19 116 SER A N 1
ATOM 848 C CA . SER A 1 116 ? 0.683 -5.265 10.523 1.00 78.19 116 SER A CA 1
ATOM 849 C C . SER A 1 116 ? 0.942 -3.899 11.168 1.00 78.19 116 SER A C 1
ATOM 851 O O . SER A 1 116 ? 0.233 -3.504 12.093 1.00 78.19 116 SER A O 1
ATOM 853 N N . PHE A 1 117 ? 1.914 -3.141 10.648 1.00 81.12 117 PHE A N 1
ATOM 854 C CA . PHE A 1 117 ? 2.201 -1.783 11.107 1.00 81.12 117 PHE A CA 1
ATOM 855 C C . PHE A 1 117 ? 1.069 -0.802 10.773 1.00 81.12 117 PHE A C 1
ATOM 857 O O . PHE A 1 117 ? 0.678 -0.011 11.628 1.00 81.12 117 PHE A O 1
ATOM 864 N N . VAL A 1 118 ? 0.499 -0.873 9.563 1.00 79.94 118 VAL A N 1
ATOM 865 C CA . VAL A 1 118 ? -0.649 -0.034 9.171 1.00 79.94 118 VAL A CA 1
ATOM 866 C C . VAL A 1 118 ? -1.855 -0.301 10.072 1.00 79.94 118 VAL A C 1
ATOM 868 O O . VAL A 1 118 ? -2.435 0.648 10.591 1.00 79.94 118 VAL A O 1
ATOM 871 N N . LEU A 1 119 ? -2.196 -1.567 10.330 1.00 76.44 119 LEU A N 1
ATOM 872 C CA . LEU A 1 119 ? -3.269 -1.933 11.259 1.00 76.44 119 LEU A CA 1
ATOM 873 C C . LEU A 1 119 ? -3.017 -1.421 12.678 1.00 76.44 119 LEU A C 1
ATOM 875 O O . LEU A 1 119 ? -3.933 -0.906 13.317 1.00 76.44 119 LEU A O 1
ATOM 879 N N . ALA A 1 120 ? -1.780 -1.539 13.170 1.00 78.50 120 ALA A N 1
ATOM 880 C CA . ALA A 1 120 ? -1.410 -1.001 14.473 1.00 78.50 120 ALA A CA 1
ATOM 881 C C . ALA A 1 120 ? -1.597 0.526 14.521 1.00 78.50 120 ALA A C 1
ATOM 883 O O . ALA A 1 120 ? -2.129 1.043 15.503 1.00 78.50 120 ALA A O 1
ATOM 884 N N . LEU A 1 121 ? -1.242 1.239 13.444 1.00 77.75 121 LEU A N 1
ATOM 885 C CA . LEU A 1 121 ? -1.490 2.676 13.317 1.00 77.75 121 LEU A CA 1
ATOM 886 C C . LEU A 1 121 ? -2.988 3.001 13.350 1.00 77.75 121 LEU A C 1
ATOM 888 O O . LEU A 1 121 ? -3.390 3.894 14.091 1.00 77.75 121 LEU A O 1
ATOM 892 N N . ILE A 1 122 ? -3.815 2.254 12.605 1.00 80.12 122 ILE A N 1
ATOM 893 C CA . ILE A 1 122 ? -5.280 2.415 12.604 1.00 80.12 122 ILE A CA 1
ATOM 894 C C . ILE A 1 122 ? -5.843 2.180 14.010 1.00 80.12 122 ILE A C 1
ATOM 896 O O . ILE A 1 122 ? -6.709 2.924 14.463 1.00 80.12 122 ILE A O 1
ATOM 900 N N . LYS A 1 123 ? -5.329 1.183 14.738 1.00 71.88 123 LYS A N 1
ATOM 901 C CA . LYS A 1 123 ? -5.794 0.864 16.093 1.00 71.88 123 LYS A CA 1
ATOM 902 C C . LYS A 1 123 ? -5.495 1.973 17.104 1.00 71.88 123 LYS A C 1
ATOM 904 O O . LYS A 1 123 ? -6.327 2.236 17.966 1.00 71.88 123 LYS A O 1
ATOM 909 N N . ILE A 1 124 ? -4.313 2.586 17.020 1.00 76.88 124 ILE A N 1
ATOM 910 C CA . ILE A 1 124 ? -3.842 3.581 17.998 1.00 76.88 124 ILE A CA 1
ATOM 911 C C . ILE A 1 124 ? -4.343 4.989 17.645 1.00 76.88 124 ILE A C 1
ATOM 913 O O . ILE A 1 124 ? -4.767 5.730 18.526 1.00 76.88 124 ILE A O 1
ATOM 917 N N . PHE A 1 125 ? -4.304 5.351 16.361 1.00 76.88 125 PHE A N 1
ATOM 918 C CA . PHE A 1 125 ? -4.512 6.718 15.875 1.00 76.88 125 PHE A CA 1
ATOM 919 C C . PHE A 1 125 ? -5.755 6.880 14.977 1.00 76.88 125 PHE A C 1
ATOM 921 O O . PHE A 1 125 ? -6.119 8.002 14.635 1.00 76.88 125 PHE A O 1
ATOM 928 N N . GLY A 1 126 ? -6.434 5.790 14.608 1.00 78.94 126 GLY A N 1
ATOM 929 C CA . GLY A 1 126 ? -7.581 5.801 13.691 1.00 78.94 126 GLY A CA 1
ATOM 930 C C . GLY A 1 126 ? -7.191 5.739 12.208 1.00 78.94 126 GLY A C 1
ATOM 931 O O . GLY A 1 126 ? -6.025 5.902 11.834 1.00 78.94 126 GLY A O 1
ATOM 932 N N . ALA A 1 127 ? -8.177 5.506 11.337 1.00 77.00 127 ALA A N 1
ATOM 933 C CA . ALA A 1 127 ? -7.971 5.316 9.900 1.00 77.00 127 ALA A CA 1
ATOM 934 C C . ALA A 1 127 ? -7.460 6.580 9.198 1.00 77.00 127 ALA A C 1
ATOM 936 O O . ALA A 1 127 ? -6.580 6.496 8.341 1.00 77.00 127 ALA A O 1
ATOM 937 N N . LEU A 1 128 ? -7.952 7.759 9.594 1.00 75.50 128 LEU A N 1
ATOM 938 C CA . LEU A 1 128 ? -7.563 9.039 8.990 1.00 75.50 128 LEU A CA 1
ATOM 939 C C . LEU A 1 128 ? -6.060 9.318 9.132 1.00 75.50 128 LEU A C 1
ATOM 941 O O . LEU A 1 128 ? -5.402 9.655 8.149 1.00 75.50 128 LEU A O 1
ATOM 945 N N . LEU A 1 129 ? -5.487 9.124 10.325 1.00 77.25 129 LEU A N 1
ATOM 946 C CA . LEU A 1 129 ? -4.054 9.341 10.546 1.00 77.25 129 LEU A CA 1
ATOM 947 C C . LEU A 1 129 ? -3.195 8.294 9.819 1.00 77.25 129 LEU A C 1
ATOM 949 O O . LEU A 1 129 ? -2.151 8.640 9.265 1.00 77.25 129 LEU A O 1
ATOM 953 N N . ALA A 1 130 ? -3.651 7.041 9.730 1.00 80.12 130 ALA A N 1
ATOM 954 C CA . ALA A 1 130 ? -2.962 5.999 8.967 1.00 80.12 130 ALA A CA 1
ATOM 955 C C . ALA A 1 130 ? -2.881 6.315 7.461 1.00 80.12 130 ALA A C 1
ATOM 957 O O . ALA A 1 130 ? -1.822 6.157 6.839 1.00 80.12 130 ALA A O 1
ATOM 958 N N . VAL 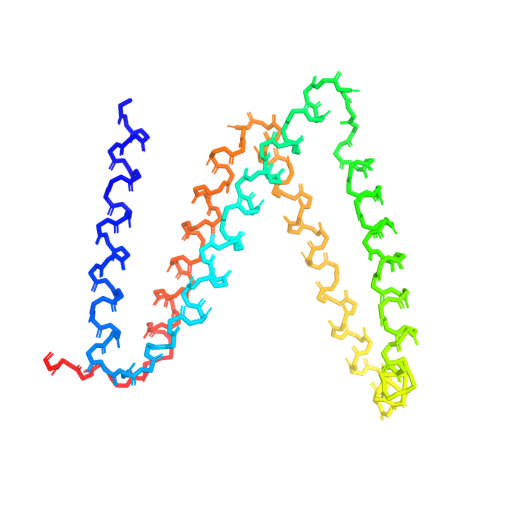A 1 131 ? -3.968 6.816 6.872 1.00 75.00 131 VAL A N 1
ATOM 959 C CA . VAL A 1 131 ? -4.009 7.221 5.457 1.00 75.00 131 VAL A CA 1
ATOM 960 C C . VAL A 1 131 ? -3.093 8.425 5.204 1.00 75.00 131 VAL A C 1
ATOM 962 O O . VAL A 1 131 ? -2.340 8.441 4.227 1.00 75.00 131 VAL A O 1
ATOM 965 N N . THR A 1 132 ? -3.061 9.400 6.113 1.00 77.12 132 THR A N 1
ATOM 966 C CA . THR A 1 132 ? -2.159 10.557 5.999 1.00 77.12 132 THR A CA 1
ATOM 967 C C . THR A 1 132 ? -0.688 10.140 6.050 1.00 77.12 132 THR A C 1
ATOM 969 O O . THR A 1 132 ? 0.090 10.527 5.178 1.00 77.12 132 THR A O 1
ATOM 972 N N . VAL A 1 133 ? -0.295 9.292 7.009 1.00 79.38 133 VAL A N 1
ATOM 973 C CA . VAL A 1 133 ? 1.097 8.817 7.146 1.00 79.38 133 VAL A CA 1
ATOM 974 C C . VAL A 1 133 ? 1.532 7.992 5.934 1.00 79.38 133 VAL A C 1
ATOM 976 O O . VAL A 1 133 ? 2.637 8.173 5.419 1.00 79.38 133 VAL A O 1
ATOM 979 N N . THR A 1 134 ? 0.669 7.108 5.428 1.00 80.00 134 THR A N 1
ATOM 980 C CA . THR A 1 134 ? 0.990 6.311 4.232 1.00 80.00 134 THR A CA 1
ATOM 981 C C . THR A 1 134 ? 1.111 7.171 2.979 1.00 80.00 134 THR A C 1
ATOM 983 O O . THR A 1 134 ? 1.976 6.902 2.140 1.00 80.00 134 THR A O 1
ATOM 986 N N . THR A 1 135 ? 0.319 8.235 2.861 1.00 78.88 135 THR A N 1
ATOM 987 C CA . THR A 1 135 ? 0.435 9.155 1.728 1.00 78.88 135 THR A CA 1
ATOM 988 C C . THR A 1 135 ? 1.661 10.058 1.846 1.00 78.88 135 THR A C 1
ATOM 990 O O . THR A 1 135 ? 2.362 10.252 0.855 1.00 78.88 135 THR A O 1
ATOM 993 N N . GLY A 1 136 ? 2.005 10.513 3.055 1.00 80.62 136 GLY A N 1
ATOM 994 C CA . GLY A 1 136 ? 3.270 11.200 3.324 1.00 80.62 136 GLY A CA 1
ATOM 995 C C . GLY A 1 136 ? 4.481 10.340 2.950 1.00 80.62 136 GLY A C 1
ATOM 996 O O . GLY A 1 136 ? 5.383 10.811 2.261 1.00 80.62 136 GLY A O 1
ATOM 997 N N . ARG A 1 137 ? 4.460 9.043 3.296 1.00 81.56 137 ARG A N 1
ATOM 998 C CA . ARG A 1 137 ? 5.485 8.078 2.863 1.00 81.56 137 ARG A CA 1
ATOM 999 C C . ARG A 1 137 ? 5.577 7.999 1.338 1.00 81.56 137 ARG A C 1
ATOM 1001 O O . ARG A 1 137 ? 6.678 8.081 0.806 1.00 81.56 137 ARG A O 1
ATOM 1008 N N . LYS A 1 138 ? 4.443 7.855 0.635 1.00 75.50 138 LYS A N 1
ATOM 1009 C CA . LYS A 1 138 ? 4.414 7.826 -0.841 1.00 75.50 138 LYS A CA 1
ATOM 1010 C C . LYS A 1 138 ? 5.036 9.096 -1.431 1.00 75.50 138 LYS A C 1
ATOM 1012 O O . LYS A 1 138 ? 5.894 8.988 -2.300 1.00 75.50 138 LYS A O 1
ATOM 1017 N N . ALA A 1 139 ? 4.663 10.271 -0.924 1.00 77.44 139 ALA A N 1
ATOM 1018 C CA . ALA A 1 139 ? 5.218 11.547 -1.370 1.00 77.44 139 ALA A CA 1
ATOM 1019 C C . ALA A 1 139 ? 6.736 11.627 -1.140 1.00 77.44 139 ALA A C 1
ATOM 1021 O O . ALA A 1 139 ? 7.478 11.978 -2.053 1.00 77.44 139 ALA A O 1
ATOM 1022 N N . MET A 1 140 ? 7.216 11.218 0.039 1.00 79.44 140 MET A N 1
ATOM 1023 C CA . MET A 1 140 ? 8.648 11.176 0.349 1.00 79.44 140 MET A CA 1
ATOM 1024 C C . MET A 1 140 ? 9.410 10.255 -0.615 1.00 79.44 140 MET A C 1
ATOM 1026 O O . MET A 1 140 ? 10.477 10.626 -1.096 1.00 79.44 140 MET A O 1
ATOM 1030 N N . THR A 1 141 ? 8.861 9.079 -0.940 1.00 79.75 141 THR A N 1
ATOM 1031 C CA . THR A 1 141 ? 9.470 8.152 -1.907 1.00 79.75 141 THR A CA 1
ATOM 1032 C C . THR A 1 141 ? 9.522 8.743 -3.315 1.00 79.75 141 THR A C 1
ATOM 1034 O O . THR A 1 141 ? 10.527 8.562 -3.999 1.00 79.75 141 THR A O 1
ATOM 1037 N N . VAL A 1 142 ? 8.487 9.471 -3.746 1.00 79.62 142 VAL A N 1
ATOM 1038 C CA . VAL A 1 142 ? 8.483 10.175 -5.039 1.00 79.62 142 VAL A CA 1
ATOM 1039 C C . VAL A 1 142 ? 9.580 11.240 -5.069 1.00 79.62 142 VAL A C 1
ATOM 1041 O O . VAL A 1 142 ? 10.397 11.237 -5.984 1.00 79.62 142 VAL A O 1
ATOM 1044 N N . VAL A 1 143 ? 9.669 12.083 -4.036 1.00 78.31 143 VAL A N 1
ATOM 1045 C CA . VAL A 1 143 ? 10.711 13.121 -3.923 1.00 78.31 143 VAL A CA 1
ATOM 1046 C C . VAL A 1 143 ? 12.112 12.506 -3.940 1.00 78.31 143 VAL A C 1
ATOM 1048 O O . VAL A 1 143 ? 12.967 12.946 -4.704 1.00 78.31 143 VAL A O 1
ATOM 1051 N N . LEU A 1 144 ? 12.341 11.453 -3.150 1.00 76.00 144 LEU A N 1
ATOM 1052 C CA . LEU A 1 144 ? 13.606 10.714 -3.145 1.00 76.00 144 LEU A CA 1
ATOM 1053 C C . LEU A 1 144 ? 13.916 10.098 -4.509 1.00 76.00 144 LEU A C 1
ATOM 1055 O O . LEU A 1 144 ? 15.067 10.127 -4.923 1.00 76.00 144 LEU A O 1
ATOM 1059 N N . SER A 1 145 ? 12.913 9.574 -5.217 1.00 76.50 145 SER A N 1
ATOM 1060 C CA . SER A 1 145 ? 13.101 8.997 -6.551 1.00 76.50 145 SER A CA 1
ATOM 1061 C C . SER A 1 145 ? 13.537 10.058 -7.557 1.00 76.50 145 SER A C 1
ATOM 1063 O O . SER A 1 145 ? 14.471 9.807 -8.303 1.00 76.50 145 SER A O 1
ATOM 1065 N N . PHE A 1 146 ? 12.949 11.257 -7.535 1.00 69.69 146 PHE A N 1
ATOM 1066 C CA . PHE A 1 146 ? 13.40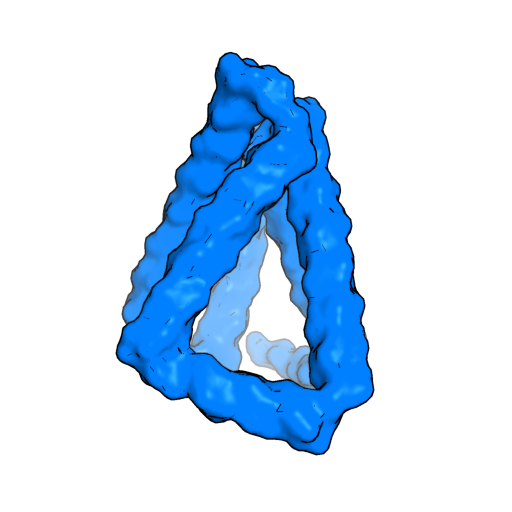1 12.368 -8.382 1.00 69.69 146 PHE A CA 1
ATOM 1067 C C . PHE A 1 146 ? 14.789 12.900 -7.994 1.00 69.69 146 PHE A C 1
ATOM 1069 O O . PHE A 1 146 ? 15.532 13.357 -8.860 1.00 69.69 146 PHE A O 1
ATOM 1076 N N . LEU A 1 147 ? 15.159 12.827 -6.711 1.00 73.44 147 LEU A N 1
ATOM 1077 C CA . LEU A 1 147 ? 16.464 13.275 -6.218 1.00 73.44 147 LEU A CA 1
ATOM 1078 C C . LEU A 1 147 ? 17.593 12.267 -6.509 1.00 73.44 147 LEU A C 1
ATOM 1080 O O . LEU A 1 147 ? 18.701 12.680 -6.839 1.00 73.44 147 LEU A O 1
ATOM 1084 N N . PHE A 1 148 ? 17.325 10.959 -6.405 1.00 69.75 148 PHE A N 1
ATOM 1085 C CA . PHE A 1 148 ? 18.304 9.886 -6.651 1.00 69.75 148 PHE A CA 1
ATOM 1086 C C . PHE A 1 148 ? 18.346 9.423 -8.112 1.00 69.75 148 PHE A C 1
ATOM 1088 O O . PHE A 1 148 ? 19.425 9.205 -8.656 1.00 69.75 148 PHE A O 1
ATOM 1095 N N . PHE A 1 149 ? 17.189 9.274 -8.760 1.00 62.31 149 PHE A N 1
ATOM 1096 C CA . PHE A 1 149 ? 17.075 9.067 -10.202 1.00 62.31 149 PHE A CA 1
ATOM 1097 C C . PHE A 1 149 ? 16.770 10.416 -10.847 1.00 62.31 149 PHE A C 1
ATOM 1099 O O . PHE A 1 149 ? 15.632 10.710 -11.213 1.00 62.31 149 PHE A O 1
ATOM 1106 N N . ALA A 1 150 ? 17.807 11.240 -10.995 1.00 52.50 150 ALA A N 1
ATOM 1107 C CA . ALA A 1 150 ? 17.747 12.462 -11.783 1.00 52.50 150 ALA A CA 1
ATOM 1108 C C . ALA A 1 150 ? 17.512 12.112 -13.264 1.00 52.50 150 ALA A C 1
ATOM 1110 O O . ALA A 1 150 ? 18.428 12.104 -14.086 1.00 52.50 150 ALA A O 1
ATOM 1111 N N . LYS A 1 151 ? 16.262 11.820 -13.634 1.00 49.62 151 LYS A N 1
ATOM 1112 C CA . LYS A 1 151 ? 15.802 12.118 -14.989 1.00 49.62 151 LYS A CA 1
ATOM 1113 C C . LYS A 1 151 ? 15.981 13.634 -15.136 1.00 49.62 151 LYS A C 1
ATOM 1115 O O . LYS A 1 151 ? 15.631 14.335 -14.186 1.00 49.62 151 LYS A O 1
ATOM 1120 N N . PRO A 1 152 ? 16.612 14.133 -16.215 1.00 44.50 152 PRO A N 1
ATOM 1121 C CA . PRO A 1 152 ? 17.068 15.515 -16.277 1.00 44.50 152 PRO A CA 1
ATOM 1122 C C . PRO A 1 152 ? 15.908 16.430 -15.899 1.00 44.50 152 PRO A C 1
ATOM 1124 O O . PRO A 1 152 ? 14.852 16.370 -16.529 1.00 44.50 152 PRO A O 1
ATOM 1127 N N . PHE A 1 153 ? 16.094 17.219 -14.837 1.00 47.28 153 PHE A N 1
ATOM 1128 C CA . PHE A 1 153 ? 15.203 18.316 -14.490 1.00 47.28 153 PHE A CA 1
ATOM 1129 C C . PHE A 1 153 ? 15.259 19.313 -15.649 1.00 47.28 153 PHE A C 1
ATOM 1131 O O . PHE A 1 153 ? 16.056 20.247 -15.650 1.00 47.28 153 PHE A O 1
ATOM 1138 N N . THR A 1 154 ? 14.455 19.077 -16.680 1.00 37.34 154 THR A N 1
ATOM 1139 C CA . THR A 1 154 ? 14.157 20.091 -17.677 1.00 37.34 154 THR A CA 1
ATOM 1140 C C . THR A 1 154 ? 13.114 20.999 -17.050 1.00 37.34 154 THR A C 1
ATOM 1142 O O . THR A 1 154 ? 11.922 20.707 -17.058 1.00 37.34 154 THR A O 1
ATOM 1145 N N . PHE A 1 155 ? 13.587 22.087 -16.446 1.00 38.16 155 PHE A N 1
ATOM 1146 C CA . PHE A 1 155 ? 12.768 23.280 -16.305 1.00 38.16 155 PHE A CA 1
ATOM 1147 C C . PHE A 1 155 ? 12.365 23.708 -17.716 1.00 38.16 155 PHE A C 1
ATOM 1149 O O . PHE A 1 155 ? 13.216 24.159 -18.483 1.00 38.16 155 PHE A O 1
ATOM 1156 N N . GLN A 1 156 ? 11.095 23.529 -18.056 1.00 36.12 156 GLN A N 1
ATOM 1157 C CA . GLN A 1 156 ? 10.454 24.355 -19.065 1.00 36.12 156 GLN A CA 1
ATOM 1158 C C . GLN A 1 156 ? 9.315 25.118 -18.407 1.00 36.12 156 GLN A C 1
ATOM 1160 O O . GLN A 1 156 ? 8.579 24.489 -17.614 1.00 36.12 156 GLN A O 1
#

Secondary structure (DSSP, 8-state):
-HHHHHHHHHHHHHHHHHHHHHHH-----HHHHHHHHHHHHHHHHHHHHHHHHHHHH---HHHHHHHHHHHHHHHHHHHHHHTT-HHHHHHHHHHSHHHHHHHHHHHHHHHHHHHHHHHHHHHHH-HHHHHHHHHHHHHHHHHHHHHHS-------

pLDDT: mean 74.68, std 10.06, range [36.12, 87.06]

Solvent-accessible surface area (backbone atoms only — not comparable to full-atom values): 8761 Å² total; per-residue (Å²): 109,70,68,59,53,50,52,51,54,52,51,53,53,49,51,54,51,50,55,56,48,48,74,76,56,82,72,87,50,69,67,58,53,54,52,51,53,54,48,54,53,48,53,55,50,49,41,51,53,50,44,49,51,42,68,73,66,69,52,54,76,67,54,58,51,50,53,54,50,52,53,48,49,53,52,52,52,52,51,32,58,77,68,60,50,54,60,64,53,52,55,55,45,68,74,41,49,71,62,51,52,48,53,51,48,53,50,51,52,55,47,51,54,51,52,54,50,47,54,52,38,25,73,77,64,32,38,70,54,36,53,51,54,54,49,52,50,52,51,51,52,51,54,47,43,52,68,73,54,62,66,80,86,72,87,125